Protein AF-A0A6I3QM57-F1 (afdb_monomer)

pLDDT: mean 85.27, std 12.01, range [50.38, 96.44]

InterPro domains:
  IPR002500 Phosphoadenosine phosphosulphate reductase domain [PF01507] (1-114)
  IPR014729 Rossmann-like alpha/beta/alpha sandwich fold [G3DSA:3.40.50.620] (1-139)

Sequence (141 aa):
MLCSLGKDSIAALILAQQDGVQFDHVYFVNMRGAEFEETYDFISKVEHTLNLKIEILDSPCTFDEQFYKKITKGLHAGQNRGWAAVKSGCHFQRDMKVPAMTRMYQEGNADIYISLAVNERNRAERKFYAKDYNIMVITFR

Secondary structure (DSSP, 8-state):
-B--SSHHHHHHHHHHHHTT---S-EEEEE-TTSS-HHHHHHHHHHHHHHT--EEEEE-SS-HHHHHSPBP-SSTTTTSB--S-S-SSS-HHIIIIIHHHHHHHHHHH---EEEEEEGGGHHHHT-TTTTSSS-EEEEEE-

Mean predicted aligned error: 5.91 Å

Foldseek 3Di:
DEAQLDPQSLVLLVVCVVVVHDDPAYEHEDQAAPDDPVSVVSQVVSCVVSVHHYHYQYWPDHPCCQQQPADCDDPRGRHGCHDAPDPPPGPCCVRGVVVSVVVVCVVPVDAAEDGDEPVCVVVVVPPPPPDRHNYDYDYDD

Organism: NCBI:txid1550024

Solvent-accessible surface area (backbone atoms only — not comparable to full-atom values): 8277 Å² total; per-residue (Å²): 56,54,34,82,79,40,73,58,30,47,50,47,53,55,49,31,54,76,73,69,50,81,68,98,49,35,35,31,75,40,45,51,83,69,69,60,74,67,54,60,58,47,49,57,53,48,26,66,73,70,72,50,69,74,44,78,36,63,26,87,47,43,37,63,65,54,34,62,29,64,33,86,65,72,97,57,45,76,37,57,53,50,76,71,93,47,94,73,90,26,61,62,49,64,62,26,50,47,52,32,51,49,51,55,38,71,76,61,78,56,77,39,35,38,53,45,54,57,94,45,50,79,61,73,72,39,68,85,59,62,76,89,46,59,64,44,77,48,66,57,133

Nearest PDB structures (foldseek):
  5im4-assembly1_M  TM=6.289E-01  e=1.901E-01  Candida albicans P37005
  5im4-assembly1_U  TM=6.632E-01  e=3.421E-01  Candida albicans P37005
  5b3h-assembly1_A  TM=5.163E-01  e=2.812E-01  Arabidopsis thaliana
  3jsz-assembly1_A  TM=6.287E-01  e=1.750E+00  Legionella pneumophila str. Lens
  7zlu-assembly1_A  TM=4.138E-01  e=5.767E-01  Thermochaetoides thermophila

Radius of gyration: 16.44 Å; Cα contacts (8 Å, |Δi|>4): 188; chains: 1; bounding box: 43×32×43 Å

Structure (mmCIF, N/CA/C/O backbone):
data_AF-A0A6I3QM57-F1
#
_entry.id   AF-A0A6I3QM57-F1
#
loop_
_atom_site.group_PDB
_atom_site.id
_atom_site.type_symbol
_atom_site.label_atom_id
_atom_site.label_alt_id
_atom_site.label_comp_id
_atom_site.label_asym_id
_atom_site.label_entity_id
_atom_site.label_seq_id
_atom_site.pdbx_PDB_ins_code
_atom_site.Cartn_x
_atom_site.Cartn_y
_atom_site.Cartn_z
_atom_site.occupancy
_atom_site.B_iso_or_equiv
_atom_site.auth_seq_id
_atom_site.auth_comp_id
_atom_site.auth_asym_id
_atom_site.auth_atom_id
_atom_site.pdbx_PDB_model_num
ATOM 1 N N . MET A 1 1 ? -6.244 7.101 6.306 1.00 89.31 1 MET A N 1
ATOM 2 C CA . MET A 1 1 ? -5.064 6.365 6.818 1.00 89.31 1 MET A CA 1
ATOM 3 C C . MET A 1 1 ? -4.441 5.527 5.711 1.00 89.31 1 MET A C 1
ATOM 5 O O . MET A 1 1 ? -5.169 4.857 4.995 1.00 89.31 1 MET A O 1
ATOM 9 N N . LEU A 1 2 ? -3.113 5.531 5.578 1.00 91.56 2 LEU A N 1
ATOM 10 C CA . LEU A 1 2 ? -2.390 4.572 4.738 1.00 91.56 2 LEU A CA 1
ATOM 11 C C . LEU A 1 2 ? -2.034 3.332 5.562 1.00 91.56 2 LEU A C 1
ATOM 13 O O . LEU A 1 2 ? -1.343 3.422 6.577 1.00 91.56 2 LEU A O 1
ATOM 17 N N . CYS A 1 3 ? -2.485 2.174 5.099 1.00 93.56 3 CYS A N 1
ATOM 18 C CA . CYS A 1 3 ? -2.263 0.879 5.715 1.00 93.56 3 CYS A CA 1
ATOM 19 C C . CYS A 1 3 ? -1.379 0.031 4.797 1.00 93.56 3 CYS A C 1
ATOM 21 O O . CYS A 1 3 ? -1.676 -0.139 3.619 1.00 93.56 3 CYS A O 1
ATOM 23 N N . SER A 1 4 ? -0.282 -0.511 5.325 1.00 91.44 4 SER A N 1
ATOM 24 C CA . SER A 1 4 ? 0.560 -1.466 4.593 1.00 91.44 4 SER A CA 1
ATOM 25 C C . SER A 1 4 ? 0.115 -2.914 4.783 1.00 91.44 4 SER A C 1
ATOM 27 O O . SER A 1 4 ? 0.757 -3.805 4.238 1.00 91.44 4 SER A O 1
ATOM 29 N N . LEU A 1 5 ? -0.926 -3.144 5.596 1.00 92.88 5 LEU A N 1
ATOM 30 C CA . LEU A 1 5 ? -1.373 -4.456 6.085 1.00 92.88 5 LEU A CA 1
ATOM 31 C C . LEU A 1 5 ? -0.312 -5.208 6.900 1.00 92.88 5 LEU A C 1
ATOM 33 O O . LEU A 1 5 ? -0.471 -6.381 7.221 1.00 92.88 5 LEU A O 1
ATOM 37 N N . GLY A 1 6 ? 0.763 -4.521 7.285 1.00 90.81 6 GLY A N 1
ATOM 38 C CA . GLY A 1 6 ? 1.740 -5.038 8.227 1.00 90.81 6 GLY A CA 1
ATOM 39 C C . GLY A 1 6 ? 1.247 -4.927 9.668 1.00 90.81 6 GLY A C 1
ATOM 40 O O . GLY A 1 6 ? 0.305 -4.194 9.976 1.00 90.81 6 GLY A O 1
ATOM 41 N N . LYS A 1 7 ? 1.959 -5.599 10.578 1.00 90.94 7 LYS A N 1
ATOM 42 C CA . LYS A 1 7 ? 1.674 -5.593 12.024 1.00 90.94 7 LYS A CA 1
ATOM 43 C C . LYS A 1 7 ? 1.416 -4.191 12.597 1.00 90.94 7 LYS A C 1
ATOM 45 O O . LYS A 1 7 ? 0.484 -4.009 13.366 1.00 90.94 7 LYS A O 1
ATOM 50 N N . ASP A 1 8 ? 2.210 -3.207 12.181 1.00 90.06 8 ASP A N 1
ATOM 51 C CA . ASP A 1 8 ? 2.206 -1.858 12.745 1.00 90.06 8 ASP A CA 1
ATOM 52 C C . ASP A 1 8 ? 0.978 -1.058 12.280 1.00 90.06 8 ASP A C 1
ATOM 54 O O . ASP A 1 8 ? 0.314 -0.410 13.085 1.00 90.06 8 ASP A O 1
ATOM 58 N N . SER A 1 9 ? 0.600 -1.164 11.004 1.00 92.38 9 SER A N 1
ATOM 59 C CA . SER A 1 9 ? -0.606 -0.499 10.501 1.00 92.38 9 SER A CA 1
ATOM 60 C C . SER A 1 9 ? -1.888 -1.153 11.001 1.00 92.38 9 SER A C 1
ATOM 62 O O . SER A 1 9 ? -2.861 -0.453 11.261 1.00 92.38 9 SER A O 1
ATOM 64 N N . ILE A 1 10 ? -1.889 -2.477 11.188 1.00 94.38 10 ILE A N 1
ATOM 65 C CA . ILE A 1 10 ? -3.036 -3.180 11.774 1.00 94.38 10 ILE A CA 1
ATOM 66 C C . ILE A 1 10 ? -3.190 -2.835 13.257 1.00 94.38 10 ILE A C 1
ATOM 68 O O . ILE A 1 10 ? -4.300 -2.542 13.694 1.00 94.38 10 ILE A O 1
ATOM 72 N N . ALA A 1 11 ? -2.095 -2.797 14.022 1.00 92.50 11 ALA A N 1
ATOM 73 C CA . ALA A 1 11 ? -2.130 -2.361 15.417 1.00 92.50 11 ALA A CA 1
ATOM 74 C C . ALA A 1 11 ? -2.683 -0.933 15.547 1.00 92.50 11 ALA A C 1
ATOM 76 O O . ALA A 1 11 ? -3.537 -0.684 16.391 1.00 92.50 11 ALA A O 1
ATOM 77 N N . ALA A 1 12 ? -2.262 -0.018 14.669 1.00 92.19 12 ALA A N 1
ATOM 78 C CA . ALA A 1 12 ? -2.794 1.341 14.637 1.00 92.19 12 ALA A CA 1
ATOM 79 C C . ALA A 1 12 ? -4.304 1.393 14.345 1.00 92.19 12 ALA A C 1
ATOM 81 O O . ALA A 1 12 ? -5.003 2.165 14.994 1.00 92.19 12 ALA A O 1
ATOM 82 N N . LEU A 1 13 ? -4.819 0.570 13.421 1.00 93.88 13 LEU A N 1
ATOM 83 C CA . LEU A 1 13 ? -6.262 0.486 13.152 1.00 93.88 13 LEU A CA 1
ATOM 84 C C . LEU A 1 13 ? -7.043 -0.033 14.366 1.00 93.88 13 LEU A C 1
ATOM 86 O O . LEU A 1 13 ? -8.066 0.543 14.726 1.00 93.88 13 LEU A O 1
ATOM 90 N N . ILE A 1 14 ? -6.545 -1.088 15.017 1.00 93.75 14 ILE A N 1
ATOM 91 C CA . ILE A 1 14 ? -7.176 -1.668 16.212 1.00 93.75 14 ILE A CA 1
ATOM 92 C C . ILE A 1 14 ? -7.229 -0.640 17.346 1.00 93.75 14 ILE A C 1
ATOM 94 O O . ILE A 1 14 ? -8.280 -0.460 17.957 1.00 93.75 14 ILE A O 1
ATOM 98 N N . LEU A 1 15 ? -6.114 0.045 17.614 1.00 92.62 15 LEU A N 1
ATOM 99 C CA . LEU A 1 15 ? -6.038 1.065 18.662 1.00 92.62 15 LEU A CA 1
ATOM 100 C C . LEU A 1 15 ? -6.948 2.257 18.355 1.00 92.62 15 LEU A C 1
ATOM 102 O O . LEU A 1 15 ? -7.693 2.686 19.227 1.00 92.62 15 LEU A O 1
ATOM 106 N N . ALA A 1 16 ? -6.958 2.739 17.108 1.00 91.50 16 ALA A N 1
ATOM 107 C CA . ALA A 1 16 ? -7.861 3.810 16.695 1.00 91.50 16 ALA A CA 1
ATOM 108 C C . ALA A 1 16 ? -9.328 3.444 16.971 1.00 91.50 16 ALA A C 1
ATOM 110 O O . ALA A 1 16 ? -10.058 4.239 17.554 1.00 91.50 16 ALA A O 1
ATOM 111 N N . GLN A 1 17 ? -9.740 2.214 16.649 1.00 91.62 17 GLN A N 1
ATOM 112 C CA . GLN A 1 17 ? -11.093 1.738 16.929 1.00 91.62 17 GLN A CA 1
ATOM 113 C C . GLN A 1 17 ? -11.392 1.638 18.435 1.00 91.62 17 GLN A C 1
ATOM 115 O O . GLN A 1 17 ? -12.496 1.984 18.855 1.00 91.62 17 GLN A O 1
ATOM 120 N N . GLN A 1 18 ? -10.432 1.190 19.251 1.00 92.31 18 GLN A N 1
ATOM 121 C CA . GLN A 1 18 ? -10.573 1.140 20.715 1.00 92.31 18 GLN A CA 1
ATOM 122 C C . GLN A 1 18 ? -10.734 2.535 21.330 1.00 92.31 18 GLN A C 1
ATOM 124 O O . GLN A 1 18 ? -11.537 2.709 22.245 1.00 92.31 18 GLN A O 1
ATOM 129 N N . ASP A 1 19 ? -10.028 3.521 20.780 1.00 92.44 19 ASP A N 1
ATOM 130 C CA . ASP A 1 19 ? -10.072 4.919 21.211 1.00 92.44 19 ASP A CA 1
ATOM 131 C C . ASP A 1 19 ? -11.249 5.702 20.591 1.00 92.44 19 ASP A C 1
ATOM 133 O O . ASP A 1 19 ? -11.407 6.898 20.839 1.00 92.44 19 ASP A O 1
ATOM 137 N N . GLY A 1 20 ? -12.091 5.052 19.778 1.00 91.25 20 GLY A N 1
ATOM 138 C CA . GLY A 1 20 ? -13.232 5.681 19.103 1.00 91.25 20 GLY A CA 1
ATOM 139 C C . GLY A 1 20 ? -12.848 6.624 17.955 1.00 91.25 20 GLY A C 1
ATOM 140 O O . GLY A 1 20 ? -13.684 7.399 17.493 1.00 91.25 20 GLY A O 1
ATOM 141 N N . VAL A 1 21 ? -11.602 6.566 17.483 1.00 89.81 21 VAL A N 1
ATOM 142 C CA . VAL A 1 21 ? -11.114 7.317 16.324 1.00 89.81 21 VAL A CA 1
ATOM 143 C C . VAL A 1 21 ? -11.529 6.595 15.046 1.00 89.81 21 VAL A C 1
ATOM 145 O O . VAL A 1 21 ? -11.202 5.427 14.833 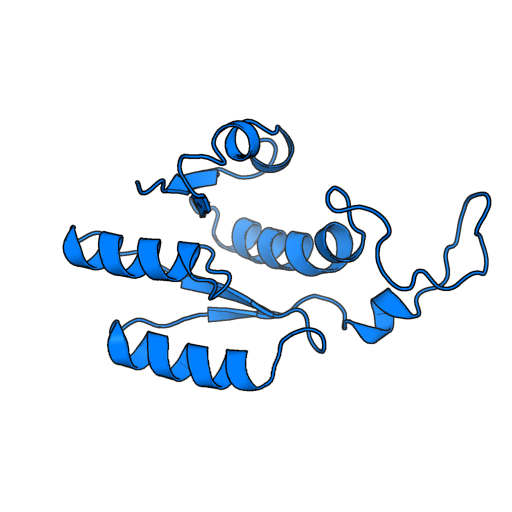1.00 89.81 21 VAL A O 1
ATOM 148 N N . GLN A 1 22 ? -12.222 7.312 14.166 1.00 88.31 22 GLN A N 1
ATOM 149 C CA . GLN A 1 22 ? -12.611 6.817 12.850 1.00 88.31 22 GLN A CA 1
ATOM 150 C C . GLN A 1 22 ? -11.805 7.526 11.766 1.00 88.31 22 GLN A C 1
ATOM 152 O O . GLN A 1 22 ? -11.628 8.741 11.806 1.00 88.31 22 GLN A O 1
ATOM 157 N N . PHE A 1 23 ? -11.313 6.756 10.798 1.00 91.31 23 PHE A N 1
ATOM 158 C CA . PHE A 1 23 ? -10.730 7.301 9.578 1.00 91.31 23 PHE A CA 1
ATOM 159 C C 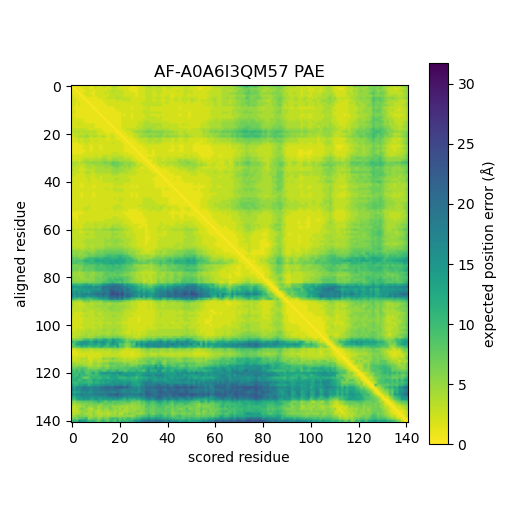. PHE A 1 23 ? -11.800 7.336 8.496 1.00 91.31 23 PHE A C 1
ATOM 161 O O . PHE A 1 23 ? -12.491 6.337 8.309 1.00 91.31 23 PHE A O 1
ATOM 168 N N . ASP A 1 24 ? -11.872 8.432 7.741 1.00 91.75 24 ASP A N 1
ATOM 169 C CA . ASP A 1 24 ? -12.794 8.537 6.602 1.00 91.75 24 ASP A CA 1
ATOM 170 C C . ASP A 1 24 ? -12.517 7.447 5.561 1.00 91.75 24 ASP A C 1
ATOM 172 O O . ASP A 1 24 ? -13.426 6.829 5.018 1.00 91.75 24 ASP A O 1
ATOM 176 N N . HIS A 1 25 ? -11.227 7.185 5.331 1.00 92.62 25 HIS A N 1
ATOM 177 C CA . HIS A 1 25 ? -10.749 6.213 4.361 1.00 92.62 25 HIS A CA 1
ATOM 178 C C . HIS A 1 25 ? -9.515 5.476 4.884 1.00 92.62 25 HIS A C 1
ATOM 180 O O . HIS A 1 25 ? -8.605 6.085 5.467 1.00 92.62 25 HIS A O 1
ATOM 186 N N . VAL A 1 26 ? -9.433 4.172 4.620 1.00 94.81 26 VAL A N 1
ATOM 187 C CA . VAL A 1 26 ? -8.237 3.352 4.850 1.00 94.81 26 VAL A CA 1
ATOM 188 C C . VAL A 1 26 ? -7.741 2.854 3.503 1.00 94.81 26 VAL A C 1
ATOM 190 O O .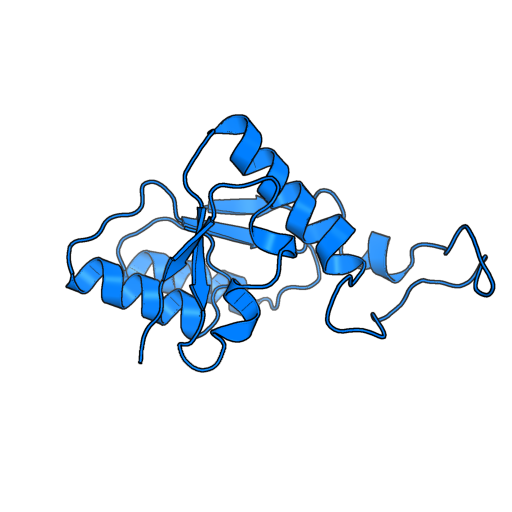 VAL A 1 26 ? -8.457 2.147 2.813 1.00 94.81 26 VAL A O 1
ATOM 193 N N . TYR A 1 27 ? -6.514 3.204 3.130 1.00 94.94 27 TYR A N 1
ATOM 194 C CA . TYR A 1 27 ? -5.960 2.902 1.814 1.00 94.94 27 TYR A CA 1
ATOM 195 C C . TYR A 1 27 ? -4.825 1.885 1.891 1.00 94.94 27 TYR A C 1
ATOM 197 O O . TYR A 1 27 ? -3.916 2.038 2.708 1.00 94.94 27 TYR A O 1
ATOM 205 N N . PHE A 1 28 ? -4.825 0.910 0.985 1.00 95.62 28 PHE A N 1
ATOM 206 C CA . PHE A 1 28 ? -3.708 0.002 0.731 1.00 95.62 28 PHE A CA 1
ATOM 207 C C . PHE A 1 28 ? -3.152 0.238 -0.674 1.00 95.62 28 PHE A C 1
ATOM 209 O O . PHE A 1 28 ? -3.895 0.237 -1.649 1.00 95.62 28 PHE A O 1
ATOM 216 N N . VAL A 1 29 ? -1.837 0.436 -0.798 1.00 94.00 29 VAL A N 1
ATOM 217 C CA . VAL A 1 29 ? -1.198 0.639 -2.107 1.00 94.00 29 VAL A CA 1
ATOM 218 C C . VAL A 1 29 ? -0.771 -0.702 -2.687 1.00 94.00 29 VAL A C 1
ATOM 220 O O . VAL A 1 29 ? 0.212 -1.282 -2.227 1.00 94.00 29 VAL A O 1
ATOM 223 N N . ASN A 1 30 ? -1.467 -1.147 -3.729 1.00 94.69 30 ASN A N 1
ATOM 224 C CA . ASN A 1 30 ? -1.174 -2.387 -4.431 1.00 94.69 30 ASN A CA 1
ATOM 225 C C . ASN A 1 30 ? -0.034 -2.196 -5.442 1.00 94.69 30 ASN A C 1
ATOM 227 O O . ASN A 1 30 ? -0.170 -1.497 -6.451 1.00 94.69 30 ASN A O 1
ATOM 231 N N . MET A 1 31 ? 1.091 -2.874 -5.207 1.00 91.38 31 MET A N 1
ATOM 232 C CA . MET A 1 31 ? 2.231 -2.922 -6.126 1.00 91.38 31 MET A CA 1
ATOM 233 C C . MET A 1 31 ? 2.091 -4.003 -7.214 1.00 91.38 31 MET A C 1
ATOM 235 O O . MET A 1 31 ? 3.071 -4.670 -7.537 1.00 91.38 31 MET A O 1
ATOM 239 N N . ARG A 1 32 ? 0.883 -4.193 -7.759 1.00 92.00 32 ARG A N 1
ATOM 240 C CA . ARG A 1 32 ? 0.535 -4.964 -8.973 1.00 92.00 32 ARG A CA 1
ATOM 241 C C . ARG A 1 32 ? 1.602 -5.981 -9.414 1.00 92.00 32 ARG A C 1
ATOM 243 O O . ARG A 1 32 ? 2.402 -5.703 -10.313 1.00 92.00 32 ARG A O 1
ATOM 250 N N . GLY A 1 33 ? 1.598 -7.146 -8.767 1.00 89.62 33 GLY A N 1
ATOM 251 C CA . GLY A 1 33 ? 2.542 -8.242 -9.023 1.00 89.62 33 GLY A CA 1
ATOM 252 C C . GLY A 1 33 ? 3.676 -8.385 -8.001 1.00 89.62 33 GLY A C 1
ATOM 253 O O . GLY A 1 33 ? 4.525 -9.248 -8.177 1.00 89.62 33 GLY A O 1
ATOM 254 N N . ALA A 1 34 ? 3.703 -7.565 -6.943 1.00 90.38 34 ALA A N 1
ATOM 255 C CA . ALA A 1 34 ? 4.687 -7.679 -5.857 1.00 90.38 34 ALA A CA 1
ATOM 256 C C . ALA A 1 34 ? 4.098 -8.051 -4.486 1.00 90.38 34 ALA A C 1
ATOM 258 O O . ALA A 1 34 ? 4.862 -8.263 -3.545 1.00 90.38 34 ALA A O 1
ATOM 259 N N . GLU A 1 35 ? 2.772 -8.086 -4.354 1.00 91.31 35 GLU A N 1
ATOM 260 C CA . GLU A 1 35 ? 2.101 -8.497 -3.119 1.00 91.31 35 GLU A CA 1
ATOM 261 C C . GLU A 1 35 ? 1.846 -10.008 -3.144 1.00 91.31 35 GLU A C 1
ATOM 263 O O . GLU A 1 35 ? 1.621 -10.585 -4.211 1.00 91.31 35 GLU A O 1
ATOM 268 N N . PHE A 1 36 ? 1.880 -10.637 -1.973 1.00 91.94 36 PHE A N 1
ATOM 269 C CA . PHE A 1 36 ? 1.550 -12.053 -1.824 1.00 91.94 36 PHE A CA 1
ATOM 270 C C . PHE A 1 36 ? 0.039 -12.270 -1.996 1.00 91.94 36 PHE A C 1
ATOM 272 O O . PHE A 1 36 ? -0.751 -11.378 -1.683 1.00 91.94 36 PHE A O 1
ATOM 279 N N . GLU A 1 37 ? -0.384 -13.446 -2.467 1.00 90.25 37 GLU A N 1
ATOM 280 C CA . GLU A 1 37 ? -1.818 -13.756 -2.606 1.00 90.25 37 GLU A CA 1
ATOM 281 C C . GLU A 1 37 ? -2.530 -13.670 -1.247 1.00 90.25 37 GLU A C 1
ATOM 283 O O . GLU A 1 37 ? -3.600 -13.073 -1.126 1.00 90.25 37 GLU A O 1
ATOM 288 N N . GLU A 1 38 ? -1.853 -14.126 -0.193 1.00 93.75 38 GLU A N 1
ATOM 289 C CA . GLU A 1 38 ? -2.308 -14.073 1.193 1.00 93.75 38 GLU A CA 1
ATOM 290 C C . GLU A 1 38 ? -2.569 -12.642 1.681 1.00 93.75 38 GLU A C 1
ATOM 292 O O . GLU A 1 38 ? -3.339 -12.437 2.620 1.00 93.75 38 GLU A O 1
ATOM 297 N N . THR A 1 39 ? -1.953 -11.630 1.059 1.00 93.06 39 THR A N 1
ATOM 298 C CA . THR A 1 39 ? -2.223 -10.227 1.381 1.00 93.06 39 THR A CA 1
ATOM 299 C C . THR A 1 39 ? -3.665 -9.855 1.037 1.00 93.06 39 THR A C 1
ATOM 301 O O . THR A 1 39 ? -4.304 -9.164 1.828 1.00 93.06 39 THR A O 1
ATOM 304 N N . TYR A 1 40 ? -4.214 -10.340 -0.080 1.00 91.06 40 TYR A N 1
ATOM 305 C CA . TYR A 1 40 ? -5.593 -10.042 -0.483 1.00 91.06 40 TYR A CA 1
ATOM 306 C C . TYR A 1 40 ? -6.621 -10.771 0.389 1.00 91.06 40 TYR A C 1
ATOM 308 O O . TYR A 1 40 ? -7.619 -10.176 0.806 1.00 91.06 40 TYR A O 1
ATOM 316 N N . ASP A 1 41 ? -6.337 -12.020 0.759 1.00 94.00 41 ASP A N 1
ATOM 317 C CA . ASP A 1 41 ? -7.148 -12.755 1.737 1.00 94.00 41 ASP A CA 1
ATOM 318 C C . ASP A 1 41 ? -7.142 -12.045 3.096 1.00 94.00 41 ASP A C 1
ATOM 320 O O . ASP A 1 41 ? -8.168 -11.924 3.777 1.00 94.00 41 ASP A O 1
ATOM 324 N N . PHE A 1 42 ? -5.981 -11.515 3.487 1.00 95.69 42 PHE A N 1
ATOM 325 C CA . PHE A 1 42 ? -5.836 -10.786 4.734 1.00 95.69 42 PHE A CA 1
ATOM 326 C C . PHE A 1 42 ? -6.602 -9.457 4.739 1.00 95.69 42 PHE A C 1
ATOM 328 O O . PHE A 1 42 ? -7.177 -9.125 5.775 1.00 95.69 42 PHE A O 1
ATOM 335 N N . ILE A 1 43 ? -6.698 -8.740 3.609 1.00 95.94 43 ILE A N 1
ATOM 336 C CA . ILE A 1 43 ? -7.568 -7.552 3.482 1.00 95.94 43 ILE A CA 1
ATOM 337 C C . ILE A 1 43 ? -8.998 -7.909 3.877 1.00 95.94 43 ILE A C 1
ATOM 339 O O . ILE A 1 43 ? -9.542 -7.304 4.798 1.00 95.94 43 ILE A O 1
ATOM 343 N N . SER A 1 44 ? -9.560 -8.946 3.252 1.00 94.25 44 SER A N 1
ATOM 344 C CA . SER A 1 44 ? -10.941 -9.380 3.499 1.00 94.25 44 SER A CA 1
ATOM 345 C C . SER A 1 44 ? -11.170 -9.723 4.975 1.00 94.25 44 SER A C 1
ATOM 347 O O . SER A 1 44 ? -12.184 -9.359 5.575 1.00 94.25 44 SER A O 1
ATOM 349 N N . LYS A 1 45 ? -10.192 -10.388 5.604 1.00 95.81 45 LYS A N 1
ATOM 350 C CA . LYS A 1 45 ? -10.234 -10.708 7.035 1.00 95.81 45 LYS A CA 1
ATOM 351 C C . LYS A 1 45 ? -10.218 -9.454 7.910 1.00 95.81 45 LYS A C 1
ATOM 353 O O . LYS A 1 45 ? -10.952 -9.403 8.898 1.00 95.81 45 LYS A O 1
ATOM 358 N N . VAL A 1 46 ? -9.379 -8.471 7.587 1.00 95.81 46 VAL A N 1
ATOM 359 C CA . VAL A 1 46 ? -9.271 -7.213 8.340 1.00 95.81 46 VAL A CA 1
ATOM 360 C C . VAL A 1 46 ? -10.552 -6.394 8.210 1.00 95.81 46 VAL A C 1
ATOM 362 O O . VAL A 1 46 ? -11.077 -5.967 9.235 1.00 95.81 46 VAL A O 1
ATOM 365 N N . GLU A 1 47 ? -11.088 -6.238 6.998 1.00 96.00 47 GLU A N 1
ATOM 366 C CA . GLU A 1 47 ? -12.349 -5.527 6.750 1.00 96.00 47 GLU A CA 1
ATOM 367 C C . GLU A 1 47 ? -13.500 -6.119 7.569 1.00 96.00 47 GLU A C 1
ATOM 369 O O . GLU A 1 47 ? -14.192 -5.395 8.285 1.00 96.00 47 GLU A O 1
ATOM 374 N N . HIS A 1 48 ? -13.651 -7.448 7.546 1.00 95.75 48 HIS A N 1
ATOM 375 C CA . HIS A 1 48 ? -14.679 -8.141 8.322 1.00 95.75 48 HIS A CA 1
ATOM 376 C C . HIS A 1 48 ? -14.468 -8.004 9.837 1.00 95.75 48 HIS A C 1
ATOM 378 O O . HIS A 1 48 ? -15.417 -7.788 10.586 1.00 95.75 48 HIS A O 1
ATOM 384 N N . THR A 1 49 ? -13.228 -8.145 10.313 1.00 95.06 49 THR A N 1
ATOM 385 C CA . THR A 1 49 ? -12.929 -8.148 11.756 1.00 95.06 49 THR A CA 1
ATOM 386 C C . THR A 1 49 ? -13.062 -6.758 12.376 1.00 95.06 49 THR A C 1
ATOM 388 O O . THR A 1 49 ? -13.546 -6.634 13.498 1.00 95.06 49 THR A O 1
ATOM 391 N N . LEU A 1 50 ? -12.622 -5.719 11.663 1.00 93.75 50 LEU A N 1
ATOM 392 C CA . LEU A 1 50 ? -12.631 -4.335 12.148 1.00 93.75 50 LEU A CA 1
ATOM 393 C C . LEU A 1 50 ? -13.862 -3.547 11.681 1.00 93.75 50 LEU A C 1
ATOM 395 O O . LEU A 1 50 ? -14.025 -2.392 12.062 1.00 93.75 50 LEU A O 1
ATOM 399 N N . ASN A 1 51 ? -14.742 -4.170 10.889 1.00 94.38 51 ASN A N 1
ATOM 400 C CA . ASN A 1 51 ? -15.937 -3.551 10.315 1.00 94.38 51 ASN A CA 1
ATOM 401 C C . ASN A 1 51 ? -15.621 -2.215 9.614 1.00 94.38 51 ASN A C 1
ATOM 403 O O . ASN A 1 51 ? -16.242 -1.183 9.873 1.00 94.38 51 ASN A O 1
ATOM 407 N N . LEU A 1 52 ? -14.611 -2.244 8.745 1.00 94.38 52 LEU A N 1
ATOM 408 C CA . LEU A 1 52 ? -14.163 -1.109 7.940 1.00 94.38 52 LEU A CA 1
ATOM 409 C C . LEU A 1 52 ? -13.911 -1.552 6.502 1.00 94.38 52 LEU A C 1
ATOM 411 O O . LEU A 1 52 ? -13.831 -2.745 6.223 1.00 94.38 52 LEU A O 1
ATOM 415 N N . LYS A 1 53 ? -13.745 -0.587 5.599 1.00 95.88 53 LYS A N 1
ATOM 416 C CA . LYS A 1 53 ? -13.381 -0.841 4.205 1.00 95.88 53 LYS A CA 1
ATOM 417 C C . LYS A 1 53 ? -11.943 -0.404 3.938 1.00 95.88 53 LYS A C 1
ATOM 419 O O . LYS A 1 53 ? -11.545 0.685 4.351 1.00 95.88 53 LYS A O 1
ATOM 424 N N . ILE A 1 54 ? -11.188 -1.237 3.230 1.00 96.44 54 ILE A N 1
ATOM 425 C CA . ILE A 1 54 ? -9.847 -0.947 2.732 1.00 96.44 54 ILE A CA 1
ATOM 426 C C . ILE A 1 54 ? -9.943 -0.667 1.234 1.00 96.44 54 ILE A C 1
ATOM 428 O O . ILE A 1 54 ? -10.299 -1.514 0.420 1.00 96.44 54 ILE A O 1
ATOM 432 N N . GLU A 1 55 ? -9.584 0.548 0.856 1.00 95.69 55 GLU A N 1
ATOM 433 C CA . GLU A 1 55 ? -9.555 0.996 -0.524 1.00 95.69 55 GLU A CA 1
ATOM 434 C C . GLU A 1 55 ? -8.198 0.710 -1.158 1.00 95.69 55 GLU A C 1
ATOM 436 O O . GLU A 1 55 ? -7.144 1.103 -0.650 1.00 95.69 55 GLU A O 1
ATOM 441 N N . ILE A 1 56 ? -8.220 0.016 -2.291 1.00 95.19 56 ILE A N 1
ATOM 442 C CA . ILE A 1 56 ? -7.006 -0.379 -2.996 1.00 95.19 56 ILE A CA 1
ATOM 443 C C . ILE A 1 56 ? -6.599 0.732 -3.965 1.00 95.19 56 ILE A C 1
ATOM 445 O O . ILE A 1 56 ? -7.340 1.090 -4.878 1.00 95.19 56 ILE A O 1
ATOM 449 N N . LEU A 1 57 ? -5.388 1.252 -3.779 1.00 94.19 57 LEU A N 1
ATOM 450 C CA . LEU A 1 57 ? -4.741 2.197 -4.678 1.00 94.19 57 LEU A CA 1
ATOM 451 C C . LEU A 1 57 ? -3.762 1.442 -5.570 1.00 94.19 57 LEU A C 1
ATOM 453 O O . LEU A 1 57 ? -2.669 1.062 -5.139 1.00 94.19 57 LEU A O 1
ATOM 457 N N . ASP A 1 58 ? -4.147 1.241 -6.822 1.00 95.38 58 ASP A N 1
ATOM 458 C CA . ASP A 1 58 ? -3.290 0.572 -7.788 1.00 95.38 58 ASP A CA 1
ATOM 459 C C . ASP A 1 58 ? -2.118 1.452 -8.221 1.00 95.38 58 ASP A C 1
ATOM 461 O O . ASP A 1 58 ? -2.256 2.628 -8.574 1.00 95.38 58 ASP A O 1
ATOM 465 N N . SER A 1 59 ? -0.937 0.842 -8.239 1.00 94.44 59 SER A N 1
ATOM 466 C CA . SER A 1 59 ? 0.250 1.464 -8.800 1.00 94.44 59 SER A CA 1
ATOM 467 C C . SER A 1 59 ? 0.087 1.761 -10.303 1.00 94.44 59 SER A C 1
ATOM 469 O O . SER A 1 59 ? -0.490 0.944 -11.032 1.00 94.44 59 SER A O 1
ATOM 471 N N . PRO A 1 60 ? 0.640 2.882 -10.820 1.00 94.19 60 PRO A N 1
ATOM 472 C CA . PRO A 1 60 ? 0.545 3.222 -12.245 1.00 94.19 60 PRO A CA 1
ATOM 473 C C . PRO A 1 60 ? 1.296 2.254 -13.170 1.00 94.19 60 PRO A C 1
ATOM 475 O O . PRO A 1 60 ? 1.143 2.330 -14.385 1.00 94.19 60 PRO A O 1
ATOM 478 N N . CYS A 1 61 ? 2.125 1.373 -12.615 1.00 93.81 61 CYS A N 1
ATOM 479 C CA . CYS A 1 61 ? 2.863 0.352 -13.347 1.00 93.81 61 CYS A CA 1
ATOM 480 C C . CYS A 1 61 ? 2.915 -0.940 -12.530 1.00 93.81 61 CYS A C 1
ATOM 482 O O . CYS A 1 61 ? 2.640 -0.951 -11.330 1.00 93.81 61 CYS A O 1
ATOM 484 N N . THR A 1 62 ? 3.241 -2.033 -13.200 1.00 95.06 62 THR A N 1
ATOM 485 C CA . THR A 1 62 ? 3.407 -3.356 -12.597 1.00 95.06 62 THR A CA 1
ATOM 486 C C . THR A 1 62 ? 4.815 -3.545 -12.041 1.00 95.06 62 THR A C 1
ATOM 488 O O . THR A 1 62 ? 5.755 -2.821 -12.393 1.00 95.06 62 THR A O 1
ATOM 491 N N . PHE A 1 63 ? 4.969 -4.536 -11.163 1.00 92.62 63 PHE A N 1
ATOM 492 C CA . PHE A 1 63 ? 6.275 -4.921 -10.640 1.00 92.62 63 PHE A CA 1
ATOM 493 C C . PHE A 1 63 ? 7.245 -5.299 -11.765 1.00 92.62 63 PHE A C 1
ATOM 495 O O . PHE A 1 63 ? 8.353 -4.763 -11.815 1.00 92.62 63 PHE A O 1
ATOM 502 N N . ASP A 1 64 ? 6.806 -6.135 -12.707 1.00 94.00 64 ASP A N 1
ATOM 503 C CA . ASP A 1 64 ? 7.625 -6.614 -13.824 1.00 94.00 64 ASP A CA 1
ATOM 504 C C . ASP A 1 64 ? 8.098 -5.472 -14.725 1.00 94.00 64 ASP A C 1
ATOM 506 O O . ASP A 1 64 ? 9.285 -5.387 -15.054 1.00 94.00 64 ASP A O 1
ATOM 510 N N . GLU A 1 65 ? 7.207 -4.536 -15.068 1.00 94.25 65 GLU A N 1
ATOM 511 C CA . GLU A 1 65 ? 7.568 -3.350 -15.853 1.00 94.25 65 GLU A CA 1
ATOM 512 C C . GLU A 1 65 ? 8.699 -2.557 -15.200 1.00 94.25 65 GLU A C 1
ATOM 514 O O . GLU A 1 65 ? 9.546 -2.008 -15.905 1.00 94.25 65 GLU A O 1
ATOM 519 N N . GLN A 1 66 ? 8.737 -2.494 -13.866 1.00 92.62 66 GLN A N 1
ATOM 520 C CA . GLN A 1 66 ? 9.787 -1.789 -13.137 1.00 92.62 66 GLN A CA 1
ATOM 521 C C . GLN A 1 66 ? 11.044 -2.619 -12.932 1.00 92.62 66 GLN A C 1
ATOM 523 O O . GLN A 1 66 ? 12.148 -2.093 -13.100 1.00 92.62 66 GLN A O 1
ATOM 528 N N . PHE A 1 67 ? 10.886 -3.898 -12.609 1.00 92.56 67 PHE A N 1
ATOM 529 C CA . PHE A 1 67 ? 11.981 -4.827 -12.377 1.00 92.56 67 PHE A CA 1
ATOM 530 C C . PHE A 1 67 ? 12.826 -5.009 -13.644 1.00 92.56 67 PHE A C 1
ATOM 532 O O . PHE A 1 67 ? 14.057 -4.913 -13.610 1.00 92.56 67 PHE A O 1
ATOM 539 N N . TYR A 1 68 ? 12.170 -5.180 -14.794 1.00 94.19 68 TYR A N 1
ATOM 540 C CA . TYR A 1 68 ? 12.829 -5.365 -16.087 1.00 94.19 68 TYR A CA 1
ATOM 541 C C . TYR A 1 68 ? 13.119 -4.055 -16.827 1.00 94.19 68 TYR A C 1
ATOM 543 O O . TYR A 1 68 ? 13.749 -4.076 -17.888 1.00 94.19 68 TYR A O 1
ATOM 551 N N . LYS A 1 69 ? 12.732 -2.898 -16.271 1.00 93.12 69 LYS A N 1
ATOM 552 C CA . LYS A 1 69 ? 12.990 -1.594 -16.892 1.00 93.12 69 LYS A CA 1
ATOM 553 C C . LYS A 1 69 ? 14.477 -1.396 -17.157 1.00 93.12 69 LYS A C 1
ATOM 555 O O . LYS A 1 69 ? 15.310 -1.576 -16.266 1.00 93.12 69 LYS A O 1
ATOM 560 N N . LYS A 1 70 ? 14.812 -0.936 -18.362 1.00 94.00 70 LYS A N 1
ATOM 561 C CA . LYS A 1 70 ? 16.181 -0.549 -18.708 1.00 94.00 70 LYS A CA 1
ATOM 562 C C . LYS A 1 70 ? 16.575 0.759 -18.031 1.00 94.00 70 LYS A C 1
ATOM 564 O O . LYS A 1 70 ? 15.838 1.746 -18.052 1.00 94.00 70 LYS A O 1
ATOM 569 N N . ILE A 1 71 ? 17.769 0.777 -17.452 1.00 90.56 71 ILE A N 1
ATOM 570 C CA . ILE A 1 71 ? 18.407 1.999 -16.971 1.00 90.56 71 ILE A CA 1
ATOM 571 C C . ILE A 1 71 ? 18.800 2.831 -18.196 1.00 90.56 71 ILE A C 1
ATOM 573 O O . ILE A 1 71 ? 19.469 2.338 -19.101 1.00 90.56 71 ILE A O 1
ATOM 577 N N . THR A 1 72 ? 18.377 4.093 -18.237 1.00 91.56 72 THR A N 1
ATOM 578 C CA . THR A 1 72 ? 18.560 4.963 -19.412 1.00 91.56 72 THR A CA 1
ATOM 579 C C . THR A 1 72 ? 19.753 5.909 -19.300 1.00 91.56 72 THR A C 1
ATOM 581 O O . THR A 1 72 ? 20.122 6.533 -20.289 1.00 91.56 72 THR A O 1
ATOM 584 N N . LYS A 1 73 ? 20.350 6.059 -18.109 1.00 88.00 73 LYS A N 1
ATOM 585 C CA . LYS A 1 73 ? 21.427 7.023 -17.832 1.00 88.00 73 LYS A CA 1
ATOM 586 C C . LYS A 1 73 ? 22.438 6.465 -16.824 1.00 88.00 73 LYS A C 1
ATOM 588 O O . LYS A 1 73 ? 22.068 5.680 -15.955 1.00 88.00 73 LYS A O 1
ATOM 593 N N . GLY A 1 74 ? 23.682 6.945 -16.895 1.00 89.94 74 GLY A N 1
ATOM 594 C CA . GLY A 1 74 ? 24.757 6.616 -15.951 1.00 89.94 74 GLY A CA 1
ATOM 595 C C . GLY A 1 74 ? 25.528 5.338 -16.296 1.00 89.94 74 GLY A C 1
ATOM 596 O O . GLY A 1 74 ? 25.342 4.757 -17.361 1.00 89.94 74 GLY A O 1
ATOM 597 N N . LEU A 1 75 ? 26.392 4.906 -15.371 1.00 88.94 75 LEU A N 1
ATOM 598 C CA . LEU A 1 75 ? 27.343 3.799 -15.564 1.00 88.94 75 LEU A CA 1
ATOM 599 C C . LEU A 1 75 ? 26.677 2.459 -15.928 1.00 88.94 75 LEU A C 1
ATOM 601 O O . LEU A 1 75 ? 27.274 1.638 -16.613 1.00 88.94 75 LEU A O 1
ATOM 605 N N . HIS A 1 76 ? 25.431 2.255 -15.496 1.00 88.50 76 HIS A N 1
ATOM 606 C CA . HIS A 1 76 ? 24.675 1.016 -15.702 1.00 88.50 76 HIS A CA 1
ATOM 607 C C . HIS A 1 76 ? 23.627 1.121 -16.822 1.00 88.50 76 HIS A C 1
ATOM 609 O O . HIS A 1 76 ? 22.696 0.316 -16.871 1.00 88.50 76 HIS A O 1
ATOM 615 N N . ALA A 1 77 ? 23.727 2.119 -17.707 1.00 93.75 77 ALA A N 1
ATOM 616 C CA . ALA A 1 77 ? 22.795 2.269 -18.822 1.00 93.75 77 ALA A CA 1
ATOM 617 C C . ALA A 1 77 ? 22.728 0.989 -19.684 1.00 93.75 77 ALA A C 1
ATOM 619 O O . ALA A 1 77 ? 23.740 0.347 -19.951 1.00 93.75 77 ALA A O 1
ATOM 620 N N . GLY A 1 78 ? 21.517 0.596 -20.090 1.00 92.75 78 GLY A N 1
ATOM 621 C CA . GLY A 1 78 ? 21.258 -0.638 -20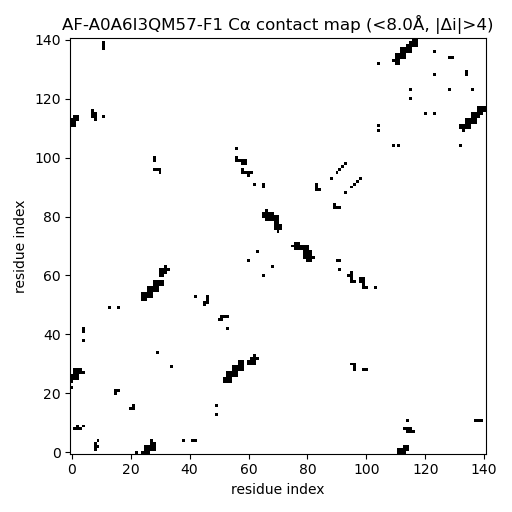.844 1.00 92.75 78 GLY A CA 1
ATOM 622 C C . GLY A 1 78 ? 21.077 -1.903 -19.990 1.00 92.75 78 GLY A C 1
ATOM 623 O O . GLY A 1 78 ? 20.591 -2.920 -20.497 1.00 92.75 78 GLY A O 1
ATOM 624 N N . GLN A 1 79 ? 21.379 -1.856 -18.689 1.00 92.38 79 GLN A N 1
ATOM 625 C CA . GLN A 1 79 ? 21.089 -2.951 -17.755 1.00 92.38 79 GLN A CA 1
ATOM 626 C C . GLN A 1 79 ? 19.638 -2.877 -17.251 1.00 92.38 79 GLN A C 1
ATOM 628 O O . GLN A 1 79 ? 19.022 -1.807 -17.260 1.00 92.38 79 GLN A O 1
ATOM 633 N N . ASN A 1 80 ? 19.076 -4.017 -16.839 1.00 92.12 80 ASN A N 1
ATOM 634 C CA . ASN A 1 80 ? 17.783 -4.041 -16.144 1.00 92.12 80 ASN A CA 1
ATOM 635 C C . ASN A 1 80 ? 17.964 -3.460 -14.738 1.00 92.12 80 ASN A C 1
ATOM 637 O O . ASN A 1 80 ? 19.021 -3.639 -14.135 1.00 92.12 80 ASN A O 1
ATOM 641 N N . ARG A 1 81 ? 16.937 -2.794 -14.203 1.00 89.38 81 ARG A N 1
ATOM 642 C CA . ARG A 1 81 ? 16.967 -2.278 -12.827 1.00 89.38 81 ARG A CA 1
ATOM 643 C C . ARG A 1 81 ? 17.114 -3.389 -11.791 1.00 89.38 81 ARG A C 1
ATOM 645 O O . ARG A 1 81 ? 17.919 -3.238 -10.877 1.00 89.38 81 ARG A O 1
ATOM 652 N N . GLY A 1 82 ? 16.359 -4.476 -11.950 1.00 89.56 82 GLY A N 1
ATOM 653 C CA . GLY A 1 82 ? 16.341 -5.600 -11.020 1.00 89.56 82 GLY A CA 1
ATOM 654 C C . GLY A 1 82 ? 15.940 -5.195 -9.599 1.00 89.56 82 GLY A C 1
ATOM 655 O O . GLY A 1 82 ? 15.250 -4.198 -9.377 1.00 89.56 82 GLY A O 1
ATOM 656 N N . TRP A 1 83 ? 16.390 -5.974 -8.617 1.00 86.25 83 TRP A N 1
ATOM 657 C CA . TRP A 1 83 ? 16.159 -5.677 -7.205 1.00 86.25 83 TRP A CA 1
ATOM 658 C C . TRP A 1 83 ? 16.851 -4.380 -6.785 1.00 86.25 83 TRP A C 1
ATOM 660 O O . TRP A 1 83 ? 17.985 -4.091 -7.166 1.00 86.25 83 TRP A O 1
ATOM 670 N 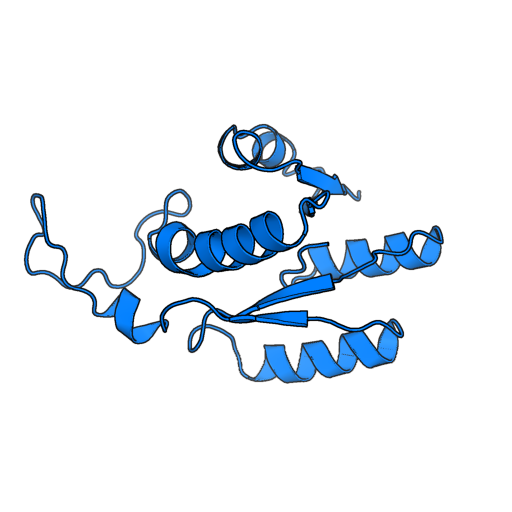N . ALA A 1 84 ? 16.181 -3.592 -5.948 1.00 76.62 84 ALA A N 1
ATOM 671 C CA . ALA A 1 84 ? 16.767 -2.366 -5.437 1.00 76.62 84 ALA A CA 1
ATOM 672 C C . ALA A 1 84 ? 17.915 -2.658 -4.459 1.00 76.62 84 ALA A C 1
ATOM 674 O O . ALA A 1 84 ? 17.729 -3.334 -3.452 1.00 76.62 84 ALA A O 1
ATOM 675 N N . ALA A 1 85 ? 19.083 -2.068 -4.715 1.00 69.00 85 ALA A N 1
ATOM 676 C CA . ALA A 1 85 ? 20.261 -2.200 -3.854 1.00 69.00 85 ALA A CA 1
ATOM 677 C C . ALA A 1 85 ? 20.185 -1.373 -2.550 1.00 69.00 85 ALA A C 1
ATOM 679 O O . ALA A 1 85 ? 21.040 -1.514 -1.679 1.00 69.00 85 ALA A O 1
ATOM 680 N N . VAL A 1 86 ? 19.190 -0.488 -2.403 1.00 66.88 86 VAL A N 1
ATOM 681 C CA . VAL A 1 86 ? 19.058 0.425 -1.254 1.00 66.88 86 VAL A CA 1
ATOM 682 C C . VAL A 1 86 ? 17.633 0.466 -0.707 1.00 66.88 86 VAL A C 1
ATOM 684 O O . VAL A 1 86 ? 16.660 0.440 -1.459 1.00 66.88 86 VAL A O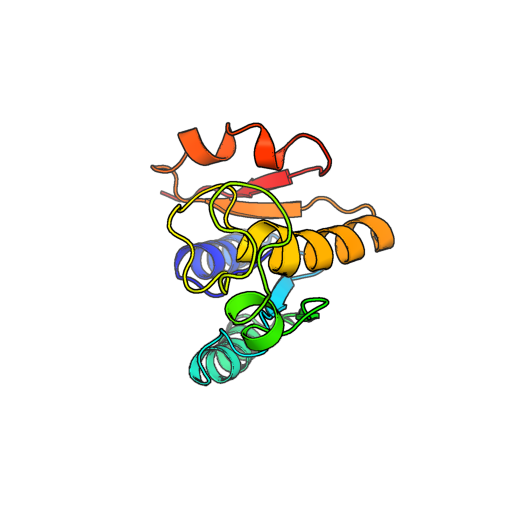 1
ATOM 687 N N . LYS A 1 87 ? 17.514 0.590 0.623 1.00 58.00 87 LYS A N 1
ATOM 688 C CA . LYS A 1 87 ? 16.223 0.670 1.333 1.00 58.00 87 LYS A CA 1
ATOM 689 C C . LYS A 1 87 ? 15.496 2.015 1.160 1.00 58.00 87 LYS A C 1
ATOM 691 O O . LYS A 1 87 ? 14.275 2.042 1.250 1.00 58.00 87 LYS A O 1
ATOM 696 N N . SER A 1 88 ? 16.203 3.128 0.936 1.00 52.28 88 SER A N 1
ATOM 697 C CA . SER A 1 88 ? 15.622 4.480 0.793 1.00 52.28 88 SER A CA 1
ATOM 698 C C . SER A 1 88 ? 15.918 5.080 -0.577 1.00 52.28 88 SER A C 1
ATOM 700 O O . SER A 1 88 ? 17.047 4.976 -1.049 1.00 52.28 88 SER A O 1
ATOM 702 N N . GLY A 1 89 ? 14.926 5.723 -1.205 1.00 59.06 89 GLY A N 1
ATOM 703 C CA . GLY A 1 89 ? 15.051 6.193 -2.594 1.00 59.06 89 GLY A CA 1
ATOM 704 C C . GLY A 1 89 ? 14.983 5.054 -3.618 1.00 59.06 89 GLY A C 1
ATOM 705 O O . GLY A 1 89 ? 15.387 5.219 -4.768 1.00 59.06 89 GLY A O 1
ATOM 706 N N . CYS A 1 90 ? 14.480 3.893 -3.187 1.00 78.38 90 CYS A N 1
ATOM 707 C CA . CYS A 1 90 ? 14.237 2.735 -4.029 1.00 78.38 90 CYS A CA 1
ATOM 708 C C . CYS A 1 90 ? 13.297 3.109 -5.184 1.00 78.38 90 CYS A C 1
ATOM 710 O O . CYS A 1 90 ? 12.292 3.799 -4.996 1.00 78.38 90 CYS A O 1
ATOM 712 N N . HIS A 1 91 ? 13.618 2.635 -6.387 1.00 84.75 91 HIS A N 1
ATOM 713 C CA . HIS A 1 91 ? 12.835 2.929 -7.581 1.00 84.75 91 HIS A CA 1
ATOM 714 C C . HIS A 1 91 ? 11.409 2.360 -7.504 1.00 84.75 91 HIS A C 1
ATOM 716 O O . HIS A 1 91 ? 10.501 3.001 -8.019 1.00 84.75 91 HIS A O 1
ATOM 722 N N . PHE A 1 92 ? 11.181 1.248 -6.791 1.00 88.00 92 PHE A N 1
ATOM 723 C CA . PHE A 1 92 ? 9.829 0.750 -6.509 1.00 88.00 92 PHE A CA 1
ATOM 724 C C . PHE A 1 92 ? 9.030 1.741 -5.655 1.00 88.00 92 PHE A C 1
ATOM 726 O O . PHE A 1 92 ? 7.896 2.073 -5.973 1.00 88.00 92 PHE A O 1
ATOM 733 N N . GLN A 1 93 ? 9.626 2.314 -4.606 1.00 86.44 93 GLN A N 1
ATOM 734 C CA . GLN A 1 93 ? 8.936 3.333 -3.811 1.00 86.44 93 GLN A CA 1
ATOM 735 C C . GLN A 1 93 ? 8.605 4.571 -4.658 1.00 86.44 93 GLN A C 1
ATOM 737 O O . GLN A 1 93 ? 7.461 5.020 -4.656 1.00 86.44 93 GLN A O 1
ATOM 742 N N . ARG A 1 94 ? 9.603 5.111 -5.369 1.00 86.62 94 ARG A N 1
ATOM 743 C CA . ARG A 1 94 ? 9.480 6.355 -6.142 1.00 86.62 94 ARG A CA 1
ATOM 744 C C . ARG A 1 94 ? 8.506 6.228 -7.309 1.00 86.62 94 ARG A C 1
ATOM 746 O O . ARG A 1 94 ? 7.759 7.164 -7.557 1.00 86.62 94 ARG A O 1
ATOM 753 N N . ASP A 1 95 ? 8.542 5.104 -8.019 1.00 89.50 95 ASP A N 1
ATOM 754 C CA . ASP A 1 95 ? 7.812 4.955 -9.277 1.00 89.50 95 ASP A CA 1
ATOM 755 C C . ASP A 1 95 ? 6.507 4.159 -9.113 1.00 89.50 95 ASP A C 1
ATOM 757 O O . ASP A 1 95 ? 5.644 4.264 -9.980 1.00 89.50 95 ASP A O 1
ATOM 761 N N . MET A 1 96 ? 6.338 3.394 -8.022 1.00 91.56 96 MET A N 1
ATOM 762 C CA . MET A 1 96 ? 5.124 2.601 -7.786 1.00 91.56 96 MET A CA 1
ATOM 763 C C . MET A 1 96 ? 4.267 3.118 -6.635 1.00 91.56 96 MET A C 1
ATOM 765 O O . MET A 1 96 ? 3.078 3.359 -6.841 1.00 91.56 96 MET A O 1
ATOM 769 N N . LYS A 1 97 ? 4.843 3.286 -5.434 1.00 88.25 97 LYS A N 1
ATOM 770 C CA . LYS A 1 97 ? 4.059 3.628 -4.231 1.00 88.25 97 LYS A CA 1
ATOM 771 C C . LYS A 1 97 ? 3.716 5.107 -4.144 1.00 88.25 97 LYS A C 1
ATOM 773 O O . LYS A 1 97 ? 2.564 5.460 -3.921 1.00 88.25 97 LYS A O 1
ATOM 778 N N . VAL A 1 98 ? 4.721 5.969 -4.303 1.00 88.12 98 VAL A N 1
ATOM 779 C CA . VAL A 1 98 ? 4.545 7.421 -4.180 1.00 88.12 98 VAL A CA 1
ATOM 780 C C . VAL A 1 98 ? 3.504 7.943 -5.170 1.00 88.12 98 VAL A C 1
ATOM 782 O O . VAL A 1 98 ? 2.586 8.593 -4.694 1.00 88.12 98 VAL A O 1
ATOM 785 N N . PRO A 1 99 ? 3.527 7.605 -6.475 1.00 90.31 99 PRO A N 1
ATOM 786 C CA . PRO A 1 99 ? 2.569 8.168 -7.426 1.00 90.31 99 PRO A CA 1
ATOM 787 C C . PRO A 1 99 ? 1.111 7.792 -7.140 1.00 90.31 99 PRO A C 1
ATOM 789 O O . PRO A 1 99 ? 0.230 8.636 -7.287 1.00 90.31 99 PRO A O 1
ATOM 792 N N . ALA A 1 100 ? 0.851 6.555 -6.698 1.00 90.44 100 ALA A N 1
ATOM 793 C CA . ALA A 1 100 ? -0.492 6.124 -6.307 1.00 90.44 100 ALA A CA 1
ATOM 794 C C . ALA A 1 100 ? -1.012 6.940 -5.110 1.00 90.44 100 ALA A C 1
ATOM 796 O O . ALA A 1 100 ? -2.140 7.426 -5.127 1.00 90.44 100 ALA A O 1
ATOM 797 N N . MET A 1 101 ? -0.156 7.168 -4.107 1.00 88.50 101 MET A N 1
ATOM 798 C CA . MET A 1 101 ? -0.485 8.028 -2.965 1.00 88.50 101 MET A CA 1
ATOM 799 C C . MET A 1 101 ? -0.639 9.498 -3.370 1.00 88.50 101 MET A C 1
ATOM 801 O O . MET A 1 101 ? -1.550 10.160 -2.886 1.00 88.50 101 MET A O 1
ATOM 805 N N . THR A 1 102 ? 0.220 10.009 -4.261 1.00 88.00 102 THR A N 1
ATOM 806 C CA . THR A 1 102 ? 0.154 11.388 -4.767 1.00 88.00 102 THR A CA 1
ATOM 807 C C . THR A 1 102 ? -1.186 11.662 -5.421 1.00 88.00 102 THR A C 1
ATOM 809 O O . THR A 1 102 ? -1.805 12.679 -5.128 1.00 88.00 102 THR A O 1
ATOM 812 N N . ARG A 1 103 ? -1.641 10.746 -6.281 1.00 87.44 103 ARG A N 1
ATOM 813 C CA . ARG A 1 103 ? -2.928 10.859 -6.961 1.00 87.44 103 ARG A CA 1
ATOM 814 C C . ARG A 1 103 ? -4.078 10.938 -5.956 1.00 87.44 103 ARG A C 1
ATOM 816 O O . ARG A 1 103 ? -4.849 11.886 -6.012 1.00 87.44 103 ARG A O 1
ATOM 823 N N . MET A 1 104 ? -4.131 10.001 -5.007 1.00 88.12 104 MET A N 1
ATOM 824 C CA . MET A 1 104 ? -5.153 9.996 -3.953 1.00 88.12 104 MET A CA 1
ATOM 825 C C . MET A 1 104 ? -5.141 11.301 -3.141 1.00 88.12 104 MET A C 1
ATOM 827 O O . MET A 1 104 ? -6.187 11.904 -2.916 1.00 88.12 104 MET A O 1
ATOM 831 N N . TYR A 1 105 ? -3.959 11.791 -2.760 1.00 85.38 105 TYR A N 1
ATOM 832 C CA . TYR A 1 105 ? -3.843 13.042 -2.011 1.00 85.38 105 TYR A CA 1
ATOM 833 C C . TYR A 1 105 ? -4.317 14.261 -2.810 1.00 85.38 105 TYR A C 1
ATOM 835 O O . TYR A 1 105 ? -5.017 15.111 -2.268 1.00 85.38 105 TYR A O 1
ATOM 843 N N . GLN A 1 106 ? -3.951 14.355 -4.090 1.00 82.56 106 GLN A N 1
ATOM 844 C CA . GLN A 1 106 ? -4.347 15.467 -4.960 1.00 82.56 106 GLN A CA 1
ATOM 845 C C . GLN A 1 106 ? -5.854 15.493 -5.235 1.00 82.56 106 GLN A C 1
ATOM 847 O O . GLN A 1 106 ? -6.417 16.571 -5.399 1.00 82.56 106 GLN A O 1
ATOM 852 N N . GLU A 1 107 ? -6.499 14.327 -5.276 1.00 79.94 107 GLU A N 1
ATOM 853 C CA . GLU A 1 107 ? -7.947 14.203 -5.466 1.00 79.94 107 GLU A CA 1
ATOM 854 C C . GLU A 1 107 ? -8.732 14.614 -4.204 1.00 79.94 107 GLU A C 1
ATOM 856 O O . GLU A 1 107 ? -9.824 15.166 -4.326 1.00 79.94 107 GLU A O 1
ATOM 861 N N . GLY A 1 108 ? -8.181 14.381 -3.005 1.00 72.56 108 GLY A N 1
ATOM 862 C CA . GLY A 1 108 ? -8.901 14.567 -1.737 1.00 72.56 108 GLY A CA 1
ATOM 863 C C . GLY A 1 108 ? -8.474 15.748 -0.857 1.00 72.56 108 GLY A C 1
ATOM 864 O O . GLY A 1 108 ? -9.247 16.144 0.009 1.00 72.56 108 GLY A O 1
ATOM 865 N N . ASN A 1 109 ? -7.268 16.304 -1.034 1.00 69.44 109 ASN A N 1
ATOM 866 C CA . ASN A 1 109 ? -6.655 17.293 -0.128 1.00 69.44 109 ASN A CA 1
ATOM 867 C C . ASN A 1 109 ? -6.798 16.911 1.366 1.00 69.44 109 ASN A C 1
ATOM 869 O O . ASN A 1 109 ? -7.322 17.679 2.172 1.00 69.44 109 ASN A O 1
ATOM 873 N N . ALA A 1 110 ? -6.379 15.691 1.710 1.00 73.12 110 ALA A N 1
ATOM 874 C CA . ALA A 1 110 ? -6.657 15.061 3.001 1.00 73.12 110 ALA A CA 1
ATOM 875 C C . ALA A 1 110 ? -5.413 14.915 3.891 1.00 73.12 110 ALA A C 1
ATOM 877 O O . ALA A 1 110 ? -4.298 14.733 3.399 1.00 73.12 110 ALA A O 1
ATOM 878 N N . ASP A 1 111 ? -5.620 14.888 5.208 1.00 85.50 111 ASP A N 1
ATOM 879 C CA . ASP A 1 111 ? -4.574 14.540 6.169 1.00 85.50 111 ASP A CA 1
ATOM 880 C C . ASP A 1 111 ? -4.213 13.051 6.064 1.00 85.50 111 ASP A C 1
ATOM 882 O O . ASP A 1 111 ? -5.054 12.150 6.168 1.00 85.50 111 ASP A O 1
ATOM 886 N N . ILE A 1 112 ? -2.929 12.767 5.856 1.00 86.38 112 ILE A N 1
ATOM 887 C CA . ILE A 1 112 ? -2.436 11.407 5.657 1.00 86.38 112 ILE A CA 1
ATOM 888 C C . ILE A 1 112 ? -1.905 10.854 6.973 1.00 86.38 112 ILE A C 1
ATOM 890 O O . ILE A 1 112 ? -0.809 11.188 7.412 1.00 86.38 112 ILE A O 1
ATOM 894 N N . TYR A 1 113 ? -2.633 9.909 7.556 1.00 88.81 113 TYR A N 1
ATOM 895 C CA . TYR A 1 113 ? -2.155 9.154 8.713 1.00 88.81 113 TYR A CA 1
ATOM 896 C C . TYR A 1 113 ? -1.297 7.960 8.291 1.00 88.81 113 TYR A C 1
ATOM 898 O O . TYR A 1 113 ? -1.752 7.128 7.499 1.00 88.81 113 TYR A O 1
ATOM 906 N N . ILE A 1 114 ? -0.093 7.841 8.858 1.00 87.56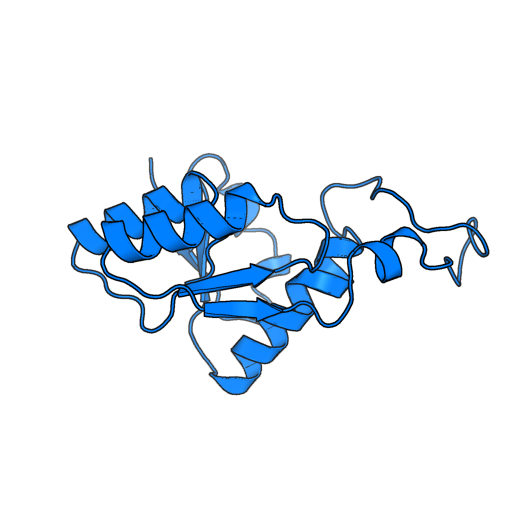 114 ILE A N 1
ATOM 907 C CA . ILE A 1 114 ? 0.775 6.659 8.750 1.00 87.56 114 ILE A CA 1
ATOM 908 C C . ILE A 1 114 ? 1.116 6.110 10.135 1.00 87.56 114 ILE A C 1
ATOM 910 O O . ILE A 1 114 ? 1.325 6.859 11.086 1.00 87.56 114 ILE A O 1
ATOM 914 N N . SER A 1 115 ? 1.222 4.790 10.245 1.00 85.06 115 SER A N 1
ATOM 915 C CA . SER A 1 115 ? 1.671 4.109 11.460 1.00 85.06 115 SER A CA 1
ATOM 916 C C . SER A 1 115 ? 3.193 3.941 11.460 1.00 85.06 115 SER A C 1
ATOM 918 O O . SER A 1 115 ? 3.739 3.358 10.518 1.00 85.06 115 SER A O 1
ATOM 920 N N . LEU A 1 116 ? 3.875 4.392 12.513 1.00 80.75 116 LEU A N 1
ATOM 921 C CA . LEU A 1 116 ? 5.299 4.124 12.743 1.00 80.75 116 LEU A CA 1
ATOM 922 C C . LEU A 1 116 ? 5.513 3.666 14.184 1.00 80.75 116 LEU A C 1
ATOM 924 O O . LEU A 1 116 ? 4.940 4.234 15.113 1.00 80.75 116 LEU A O 1
ATOM 928 N N . ALA A 1 117 ? 6.373 2.669 14.383 1.00 76.12 117 ALA A N 1
ATOM 929 C CA . ALA A 1 117 ? 6.708 2.236 15.732 1.00 76.12 117 ALA A CA 1
ATOM 930 C C . ALA A 1 117 ? 7.474 3.345 16.480 1.00 76.12 117 ALA A C 1
ATOM 932 O O . ALA A 1 117 ? 8.255 4.094 15.888 1.00 76.12 117 ALA A O 1
ATOM 933 N N . VAL A 1 118 ? 7.290 3.451 17.803 1.00 70.75 118 VAL A N 1
ATOM 934 C CA . VAL A 1 118 ? 7.942 4.497 18.623 1.00 70.75 118 VAL A CA 1
ATOM 935 C C . VAL A 1 118 ? 9.472 4.445 18.524 1.00 70.75 118 VAL A C 1
ATOM 937 O O . VAL A 1 118 ? 10.130 5.484 18.532 1.00 70.75 118 VAL A O 1
ATOM 940 N N . ASN A 1 119 ? 10.060 3.257 18.386 1.00 74.06 119 ASN A N 1
ATOM 941 C CA . ASN A 1 119 ? 11.506 3.095 18.205 1.00 74.06 119 ASN A CA 1
ATOM 942 C C . ASN A 1 119 ? 12.000 3.474 16.791 1.00 74.06 119 ASN A C 1
ATOM 944 O O . ASN A 1 119 ? 13.204 3.579 16.571 1.00 74.06 119 ASN A O 1
ATOM 948 N N . GLU A 1 120 ? 11.094 3.745 15.849 1.00 68.31 120 GLU A N 1
ATOM 949 C CA . GLU A 1 120 ? 11.391 4.270 14.515 1.00 68.31 120 GLU A CA 1
ATOM 950 C C . GLU A 1 120 ? 11.246 5.800 14.437 1.00 68.31 120 GLU A C 1
ATOM 952 O O . GLU A 1 120 ? 11.189 6.354 13.341 1.00 68.31 120 GLU A O 1
ATOM 957 N N . ARG A 1 121 ? 11.217 6.519 15.568 1.00 61.03 121 ARG A N 1
ATOM 958 C CA . ARG A 1 121 ? 10.963 7.975 15.627 1.00 61.03 121 ARG A CA 1
ATOM 959 C C . ARG A 1 121 ? 11.821 8.810 14.666 1.00 61.03 121 ARG A C 1
ATOM 961 O O . ARG A 1 121 ? 11.297 9.668 13.962 1.00 61.03 121 ARG A O 1
ATOM 968 N N . ASN A 1 122 ? 13.103 8.466 14.517 1.00 66.56 122 ASN A N 1
ATOM 969 C CA . ASN A 1 122 ? 14.032 9.122 13.580 1.00 66.56 122 ASN A CA 1
ATOM 970 C C . ASN A 1 122 ? 13.604 9.003 12.100 1.00 66.56 122 ASN A C 1
ATOM 972 O O . ASN A 1 122 ? 14.149 9.680 11.228 1.00 66.56 122 ASN A O 1
ATOM 976 N N . ARG A 1 123 ? 12.678 8.092 11.779 1.00 65.19 123 ARG A N 1
ATOM 977 C CA . ARG A 1 123 ? 12.117 7.867 10.441 1.00 65.19 123 ARG A CA 1
ATOM 978 C C . ARG A 1 123 ? 10.989 8.849 10.129 1.00 65.19 123 ARG A C 1
ATOM 980 O O . ARG A 1 123 ? 10.894 9.259 8.974 1.00 65.19 123 ARG A O 1
ATOM 987 N N . ALA A 1 124 ? 10.208 9.250 11.135 1.00 58.78 124 ALA A N 1
ATOM 988 C CA . ALA A 1 124 ? 9.170 10.276 11.017 1.00 58.78 124 ALA A CA 1
ATOM 989 C C . ALA A 1 124 ? 9.775 11.659 10.720 1.00 58.78 124 ALA A C 1
ATOM 991 O O . ALA A 1 124 ? 9.246 12.420 9.920 1.00 58.78 124 ALA A O 1
ATOM 992 N N . GLU A 1 125 ? 10.946 11.943 11.293 1.00 59.22 125 GLU A N 1
ATOM 993 C CA . GLU A 1 125 ? 11.670 13.211 11.118 1.00 59.22 125 GLU A CA 1
ATOM 994 C C . GLU A 1 125 ? 12.400 13.323 9.764 1.00 59.22 125 GLU A C 1
ATOM 996 O O . GLU A 1 125 ? 12.954 14.371 9.417 1.00 59.22 125 GLU A O 1
ATOM 1001 N N . ARG A 1 126 ? 12.410 12.258 8.945 1.00 62.19 126 ARG A N 1
ATOM 1002 C CA . ARG A 1 126 ? 12.998 12.321 7.602 1.00 62.19 126 ARG A CA 1
ATOM 1003 C C . ARG A 1 126 ? 12.117 13.194 6.711 1.00 62.19 126 ARG A C 1
ATOM 1005 O O . ARG A 1 126 ? 11.019 12.797 6.334 1.00 62.19 126 ARG A O 1
ATOM 1012 N N . LYS A 1 127 ? 12.678 14.327 6.265 1.00 51.38 127 LYS A N 1
ATOM 1013 C CA . LYS A 1 127 ? 12.096 15.324 5.332 1.00 51.38 127 LYS A CA 1
ATOM 1014 C C . LYS A 1 127 ? 11.437 14.766 4.057 1.00 51.38 127 LYS A C 1
ATOM 1016 O O . LYS A 1 127 ? 10.785 15.517 3.345 1.00 51.38 127 LYS A O 1
ATOM 1021 N N . PHE A 1 128 ? 11.621 13.483 3.748 1.00 53.84 128 PHE A N 1
ATOM 1022 C CA . PHE A 1 128 ? 10.998 12.803 2.614 1.00 53.84 128 PHE A CA 1
ATOM 1023 C C . PHE A 1 128 ? 9.466 12.722 2.731 1.00 53.84 128 PHE A C 1
ATOM 1025 O O . PHE A 1 128 ? 8.787 12.722 1.714 1.00 53.84 128 PHE A O 1
ATOM 1032 N N . TYR A 1 129 ? 8.926 12.669 3.952 1.00 52.03 129 TYR A N 1
ATOM 1033 C CA . TYR A 1 129 ? 7.485 12.529 4.196 1.00 52.03 129 TYR A CA 1
ATOM 1034 C C . TYR A 1 129 ? 6.746 13.874 4.281 1.00 52.03 129 TYR A C 1
ATOM 1036 O O . TYR A 1 129 ? 5.578 13.953 3.931 1.00 52.03 129 TYR A O 1
ATOM 1044 N N . ALA A 1 130 ? 7.430 14.943 4.694 1.00 50.38 130 ALA A N 1
ATOM 1045 C CA . ALA A 1 130 ? 6.786 16.175 5.157 1.00 50.38 130 ALA A CA 1
ATOM 1046 C C . ALA A 1 130 ? 6.718 17.323 4.132 1.00 50.38 130 ALA A C 1
ATOM 1048 O O . ALA A 1 130 ? 6.214 18.390 4.465 1.00 50.38 130 ALA A O 1
ATOM 1049 N N . LYS A 1 131 ? 7.292 17.175 2.928 1.00 56.31 131 LYS A N 1
ATOM 1050 C CA . LYS A 1 131 ? 7.461 18.329 2.025 1.00 56.31 131 LYS A CA 1
ATOM 1051 C C . LYS A 1 131 ? 6.234 18.632 1.158 1.00 56.31 131 LYS A C 1
ATOM 1053 O O . LYS A 1 131 ? 5.984 19.802 0.898 1.00 56.31 131 LYS A O 1
ATOM 1058 N N . ASP A 1 132 ? 5.481 17.599 0.772 1.00 63.84 132 ASP A N 1
ATOM 1059 C CA . ASP A 1 132 ? 4.386 17.710 -0.209 1.00 63.84 132 ASP A CA 1
ATOM 1060 C C . ASP A 1 132 ? 3.026 17.200 0.317 1.00 63.84 132 ASP A C 1
ATOM 1062 O O . ASP A 1 132 ? 2.017 17.321 -0.372 1.00 63.84 132 ASP A O 1
ATOM 1066 N N . TYR A 1 133 ? 2.989 16.643 1.533 1.00 70.38 133 TYR A N 1
ATOM 1067 C CA . TYR A 1 133 ? 1.803 16.034 2.142 1.00 70.38 133 TYR A CA 1
ATOM 1068 C C . TYR A 1 133 ? 1.670 16.469 3.598 1.00 70.38 133 TYR A C 1
ATOM 1070 O O . TYR A 1 133 ? 2.678 16.547 4.308 1.00 70.38 133 TYR A O 1
ATOM 1078 N N . ASN A 1 134 ? 0.437 16.655 4.075 1.00 74.94 134 ASN A N 1
ATOM 1079 C CA . ASN A 1 134 ? 0.192 16.740 5.511 1.00 74.94 134 ASN A CA 1
ATOM 1080 C C . ASN A 1 134 ? 0.192 15.328 6.117 1.00 74.94 134 ASN A C 1
ATOM 1082 O O . ASN A 1 134 ? -0.824 14.635 6.089 1.00 74.94 134 ASN A O 1
ATOM 1086 N N . ILE A 1 135 ? 1.355 14.864 6.589 1.00 77.44 135 ILE A N 1
ATOM 1087 C CA . ILE A 1 135 ? 1.504 13.522 7.168 1.00 77.44 135 ILE A CA 1
ATOM 1088 C C . ILE A 1 135 ? 1.426 13.579 8.689 1.00 77.44 135 ILE A C 1
ATOM 1090 O O . ILE A 1 135 ? 2.302 14.136 9.351 1.00 77.44 135 ILE A O 1
ATOM 1094 N N . MET A 1 136 ? 0.419 12.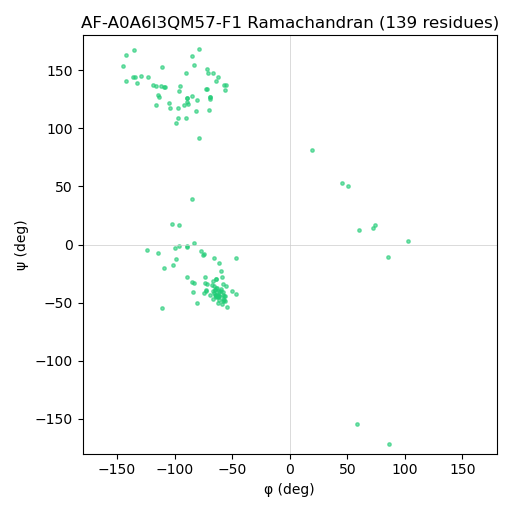909 9.238 1.00 80.81 136 MET A N 1
ATOM 1095 C CA . MET A 1 136 ? 0.272 12.647 10.662 1.00 80.81 136 MET A CA 1
ATOM 1096 C C . MET A 1 136 ? 0.809 11.255 10.997 1.00 80.81 136 MET A C 1
ATOM 1098 O O . MET A 1 136 ? 0.499 10.266 10.331 1.00 80.81 136 MET A O 1
ATOM 1102 N N . VAL A 1 137 ? 1.634 11.159 12.038 1.00 78.69 137 VAL A N 1
ATOM 1103 C CA . VAL A 1 137 ? 2.245 9.891 12.450 1.00 78.69 137 VAL A CA 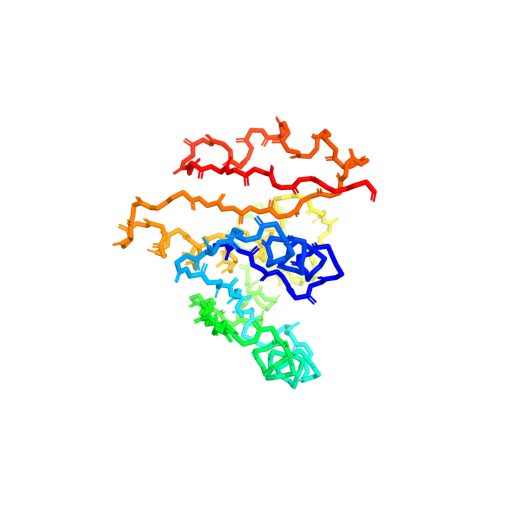1
ATOM 1104 C C . VAL A 1 137 ? 1.553 9.366 13.698 1.00 78.69 137 VAL A C 1
ATOM 1106 O O . VAL A 1 137 ? 1.562 10.018 14.739 1.00 78.69 137 VAL A O 1
ATOM 1109 N N . ILE A 1 138 ? 1.002 8.159 13.600 1.00 78.69 138 ILE A N 1
ATOM 1110 C CA . ILE A 1 138 ? 0.455 7.413 14.731 1.00 78.69 138 ILE A CA 1
ATOM 1111 C C . ILE A 1 138 ? 1.567 6.526 15.282 1.00 78.69 138 ILE A C 1
ATOM 1113 O O . ILE A 1 138 ? 2.102 5.679 14.562 1.00 78.69 138 ILE A O 1
ATOM 1117 N N . THR A 1 139 ? 1.908 6.725 16.555 1.00 74.44 139 THR A N 1
ATOM 1118 C CA . THR A 1 139 ? 2.924 5.930 17.253 1.00 74.44 139 THR A CA 1
ATOM 1119 C C . THR A 1 139 ? 2.316 5.148 18.404 1.00 74.44 139 THR A C 1
ATOM 1121 O O . THR A 1 139 ? 1.565 5.708 19.197 1.00 74.44 139 THR A O 1
ATOM 1124 N N . PHE A 1 140 ? 2.710 3.888 18.537 1.00 68.62 140 PHE A N 1
ATOM 1125 C CA . PHE A 1 140 ? 2.280 2.970 19.594 1.00 68.62 140 PHE A CA 1
ATOM 1126 C C . PHE A 1 140 ? 3.509 2.331 20.248 1.00 68.62 140 PHE A C 1
ATOM 1128 O O . PHE A 1 140 ? 4.548 2.151 19.600 1.00 68.62 140 PHE A O 1
ATOM 1135 N N . ARG A 1 141 ? 3.405 2.096 21.559 1.00 59.47 141 ARG A N 1
ATOM 1136 C CA . ARG A 1 141 ? 4.470 1.539 22.403 1.00 59.47 141 ARG A CA 1
ATOM 1137 C C . ARG A 1 141 ? 4.482 0.021 22.367 1.00 59.47 141 ARG A C 1
ATOM 1139 O O . ARG A 1 141 ? 3.381 -0.562 22.325 1.00 59.47 141 ARG A O 1
#